Protein AF-A0A5N5PPI3-F1 (afdb_monomer)

Foldseek 3Di:
DDDDPPPDDQDPVNLVVLVVLQVVLPPVVPQWHFLVSVCVSCVVVVHNDDPVVSVVLCVVPPPRTAGSVNSCVVCVVVCVVPVVPVVLLVVLVVLQCQLCVVPPQKRALVSVQVSCCVVVVDRDDPVRSVVLCVVQVPVPPRIHHSVSSSVSVVD

Sequence (155 aa):
MNGDTTDRDLRPEEIEELKEAFKEFDRDKDGFISCKDLGECMRTMGYMPTEMELIELSQQICGGRVDFDDFVELMGPKMLAETADMIGVKELRDAFREFDSNGDGQISLAELREAMKKLMGQQLNQREIDEILRDVDLNGDGLVDFEEFVRMMSR

Structure (mmCIF, N/CA/C/O backbone):
data_AF-A0A5N5PPI3-F1
#
_entry.id   AF-A0A5N5PPI3-F1
#
loop_
_atom_site.group_PDB
_atom_site.id
_atom_site.type_symbol
_atom_site.label_atom_id
_atom_site.label_alt_id
_atom_site.label_comp_id
_atom_site.label_asym_id
_atom_site.label_entity_id
_atom_site.label_seq_id
_atom_site.pdbx_PDB_ins_code
_atom_site.Cartn_x
_atom_site.Cartn_y
_atom_site.Cartn_z
_atom_site.occupancy
_atom_site.B_iso_or_equiv
_atom_site.auth_seq_id
_atom_site.auth_comp_id
_atom_site.auth_asym_id
_atom_site.auth_atom_id
_atom_site.pdbx_PDB_model_num
ATOM 1 N N . MET A 1 1 ? -21.242 -9.146 -21.984 1.00 41.09 1 MET A N 1
ATOM 2 C CA . MET A 1 1 ? -19.881 -9.575 -21.613 1.00 41.09 1 MET A CA 1
ATOM 3 C C . MET A 1 1 ? -18.941 -8.650 -22.354 1.00 41.09 1 MET A C 1
ATOM 5 O O . MET A 1 1 ? -1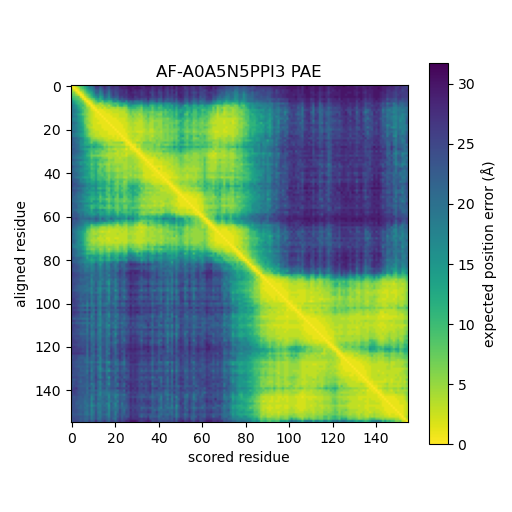8.567 -8.970 -23.470 1.00 41.09 1 MET A O 1
ATOM 9 N N . ASN A 1 2 ? -18.688 -7.463 -21.805 1.00 31.84 2 ASN A N 1
ATOM 10 C CA . ASN A 1 2 ? -17.837 -6.462 -22.445 1.00 31.84 2 ASN A CA 1
ATOM 11 C C . ASN A 1 2 ? -16.724 -6.125 -21.457 1.00 31.84 2 ASN A C 1
ATOM 13 O O . ASN A 1 2 ? -17.002 -6.010 -20.266 1.00 31.84 2 ASN A O 1
ATOM 17 N N . GLY A 1 3 ? -15.499 -6.107 -21.978 1.00 36.06 3 GLY A N 1
ATOM 18 C CA . GLY A 1 3 ? -14.255 -6.062 -21.227 1.00 36.06 3 GLY A CA 1
ATOM 19 C C . GLY A 1 3 ? -14.090 -4.798 -20.402 1.00 36.06 3 GLY A C 1
ATOM 20 O O . GLY A 1 3 ? -14.336 -3.6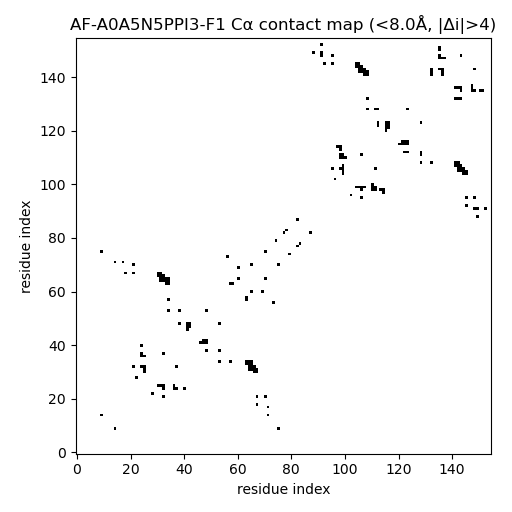98 -20.881 1.00 36.06 3 GLY A O 1
ATOM 21 N N . ASP A 1 4 ? -13.623 -5.013 -19.183 1.00 34.12 4 ASP A N 1
ATOM 22 C CA . ASP A 1 4 ? -13.042 -4.003 -18.313 1.00 34.12 4 ASP A CA 1
ATOM 23 C C . ASP A 1 4 ? -11.603 -4.473 -18.051 1.00 34.12 4 ASP A C 1
ATOM 25 O O . ASP A 1 4 ? -11.257 -4.994 -16.996 1.00 34.12 4 ASP A O 1
ATOM 29 N N . THR A 1 5 ? -10.773 -4.448 -19.097 1.00 37.47 5 THR A N 1
ATOM 30 C CA . THR A 1 5 ? -9.325 -4.369 -18.897 1.00 37.47 5 THR A CA 1
ATOM 31 C C . THR A 1 5 ? -9.060 -2.902 -18.630 1.00 37.47 5 THR A C 1
ATOM 33 O O . THR A 1 5 ? -9.131 -2.089 -19.547 1.00 37.47 5 THR A O 1
ATOM 36 N N . THR A 1 6 ? -8.883 -2.575 -17.355 1.00 39.47 6 THR A N 1
ATOM 37 C CA . THR A 1 6 ? -8.557 -1.251 -16.831 1.00 39.47 6 THR A CA 1
ATOM 38 C C . THR A 1 6 ? -7.360 -0.656 -17.573 1.00 39.47 6 THR A C 1
ATOM 40 O O . THR A 1 6 ? -6.213 -0.918 -17.223 1.00 39.47 6 THR A O 1
ATOM 43 N N . ASP A 1 7 ? -7.646 0.147 -18.595 1.00 40.41 7 ASP A N 1
ATOM 44 C CA . ASP A 1 7 ? -6.726 1.084 -19.239 1.00 40.41 7 ASP A CA 1
ATOM 45 C C . ASP A 1 7 ? -6.551 2.260 -18.266 1.00 40.41 7 ASP A C 1
ATOM 47 O O . ASP A 1 7 ? -7.212 3.295 -18.346 1.00 40.41 7 ASP A O 1
ATOM 51 N N . ARG A 1 8 ? -5.794 2.019 -17.193 1.00 52.41 8 ARG A N 1
ATOM 52 C CA . ARG A 1 8 ? -5.398 3.064 -16.254 1.00 52.41 8 ARG A CA 1
ATOM 53 C C . ARG A 1 8 ? -4.058 3.586 -16.751 1.00 52.41 8 ARG A C 1
ATOM 55 O O . ARG A 1 8 ? -3.048 2.918 -16.555 1.00 52.41 8 ARG A O 1
ATOM 62 N N . ASP A 1 9 ? -4.067 4.759 -17.384 1.00 55.84 9 ASP A N 1
ATOM 63 C CA . ASP A 1 9 ? -2.846 5.517 -17.668 1.00 55.84 9 ASP A CA 1
ATOM 64 C C . ASP A 1 9 ? -1.997 5.585 -16.389 1.00 55.84 9 ASP A C 1
ATOM 66 O O . ASP A 1 9 ? -2.467 6.040 -15.336 1.00 55.84 9 ASP A O 1
ATOM 70 N N . LEU A 1 10 ? -0.760 5.090 -16.470 1.00 59.94 10 LEU A N 1
ATOM 71 C CA . LEU A 1 10 ? 0.190 5.147 -15.365 1.00 59.94 10 LEU A CA 1
ATOM 72 C C . LEU A 1 10 ? 0.409 6.611 -14.982 1.00 59.94 10 LEU A C 1
ATOM 74 O O . LEU A 1 10 ? 0.639 7.473 -15.836 1.00 59.94 10 LEU A O 1
ATOM 78 N N . ARG A 1 11 ? 0.323 6.915 -13.686 1.00 62.81 11 ARG A N 1
ATOM 79 C CA . ARG A 1 11 ? 0.562 8.273 -13.196 1.00 62.81 11 ARG A CA 1
ATOM 80 C C . ARG A 1 11 ? 2.017 8.663 -13.464 1.00 62.81 11 ARG A C 1
ATOM 82 O O . ARG A 1 11 ? 2.889 7.796 -13.496 1.00 62.81 11 ARG A O 1
ATOM 89 N N . PRO A 1 12 ? 2.320 9.969 -13.567 1.00 63.59 12 PRO A N 1
ATOM 90 C CA . PRO A 1 12 ? 3.692 10.439 -13.749 1.00 63.59 12 PRO A CA 1
ATOM 91 C C . PRO A 1 12 ? 4.662 9.884 -12.697 1.00 63.59 12 PRO A C 1
ATOM 93 O O . PRO A 1 12 ? 5.795 9.564 -13.029 1.00 63.59 12 PRO A O 1
ATOM 96 N N . GLU A 1 13 ? 4.187 9.721 -11.460 1.00 64.06 13 GLU A N 1
ATOM 97 C CA . GLU A 1 13 ? 4.938 9.156 -10.332 1.00 64.06 13 GLU A CA 1
ATOM 98 C C . GLU A 1 13 ? 5.322 7.687 -10.586 1.00 64.06 13 GLU A C 1
ATOM 100 O O . GLU A 1 13 ? 6.485 7.324 -10.463 1.00 64.06 13 GLU A O 1
ATOM 105 N N . GLU A 1 14 ? 4.371 6.869 -11.049 1.00 65.25 14 GLU A N 1
ATOM 106 C CA . GLU A 1 14 ? 4.574 5.445 -11.366 1.00 65.25 14 GLU A CA 1
ATOM 107 C C . GLU A 1 14 ? 5.519 5.278 -12.566 1.00 65.25 14 GLU A C 1
ATOM 109 O O . GLU A 1 14 ? 6.365 4.387 -12.592 1.00 65.25 14 GLU A O 1
ATOM 114 N N . ILE A 1 15 ? 5.423 6.177 -13.551 1.00 71.75 15 ILE A N 1
ATOM 115 C CA . ILE A 1 15 ? 6.341 6.224 -14.696 1.00 71.75 15 ILE A CA 1
ATOM 116 C C . ILE A 1 15 ? 7.756 6.604 -14.243 1.00 71.75 15 ILE A C 1
ATOM 118 O O . ILE A 1 15 ? 8.726 6.041 -14.751 1.00 71.75 15 ILE A O 1
ATOM 122 N N . GLU A 1 16 ? 7.904 7.551 -13.311 1.00 71.69 16 GLU A N 1
ATOM 123 C CA . GLU A 1 16 ? 9.213 7.901 -12.750 1.00 71.69 16 GLU A CA 1
ATOM 124 C C . GLU A 1 16 ? 9.825 6.738 -11.967 1.00 71.69 16 GLU A C 1
ATOM 126 O O . GLU A 1 16 ? 11.005 6.449 -12.169 1.00 71.69 16 GLU A O 1
ATOM 131 N N . GLU A 1 17 ? 9.037 6.015 -11.169 1.00 69.75 17 GLU A N 1
ATOM 132 C CA . GLU A 1 17 ? 9.497 4.811 -10.469 1.00 69.75 17 GLU A CA 1
ATOM 133 C C . GLU A 1 17 ? 9.922 3.710 -11.443 1.00 69.75 17 GLU A C 1
ATOM 135 O O . GLU A 1 17 ? 11.025 3.177 -11.318 1.00 69.75 17 GLU A O 1
ATOM 140 N N . LEU A 1 18 ? 9.114 3.425 -12.472 1.00 72.31 18 LEU A N 1
ATOM 141 C CA . LEU A 1 18 ? 9.454 2.463 -13.526 1.00 72.31 18 LEU A CA 1
ATOM 142 C C . LEU A 1 18 ? 10.709 2.877 -14.301 1.00 72.31 18 LEU A C 1
ATOM 144 O O . LEU A 1 18 ? 11.476 2.025 -14.741 1.00 72.31 18 LEU A O 1
ATOM 148 N N . LYS A 1 19 ? 10.954 4.179 -14.454 1.00 76.44 19 LYS A N 1
ATOM 149 C CA . LYS A 1 19 ? 12.126 4.724 -15.148 1.00 76.44 19 LYS A CA 1
ATOM 150 C C . LYS A 1 19 ? 13.393 4.692 -14.301 1.00 76.44 19 LYS A C 1
ATOM 152 O O . LYS A 1 19 ? 14.470 4.443 -14.843 1.00 76.44 19 LYS A O 1
ATOM 157 N N . GLU A 1 20 ? 13.290 4.963 -13.005 1.00 77.12 20 GLU A N 1
ATOM 158 C CA . GLU A 1 20 ? 14.382 4.781 -12.041 1.00 77.12 20 GLU A CA 1
ATOM 159 C C . GLU A 1 20 ? 14.757 3.299 -11.953 1.00 77.12 20 GLU A C 1
ATOM 161 O O . GLU A 1 20 ? 15.926 2.956 -12.123 1.00 77.12 20 GLU A O 1
ATOM 166 N N . ALA A 1 21 ? 13.750 2.431 -11.830 1.00 74.62 21 ALA A N 1
ATOM 167 C CA . ALA A 1 21 ? 13.873 0.986 -11.951 1.00 74.62 21 ALA A CA 1
ATOM 168 C C . ALA A 1 21 ? 14.607 0.608 -13.245 1.00 74.62 21 ALA A C 1
ATOM 170 O O . ALA A 1 21 ? 15.694 0.043 -13.190 1.00 74.62 21 ALA A O 1
ATOM 171 N N . PHE A 1 22 ? 14.079 0.983 -14.412 1.00 75.31 22 PHE A N 1
ATOM 172 C CA . PHE A 1 22 ? 14.669 0.643 -15.709 1.00 75.31 22 PHE A CA 1
ATOM 173 C C . PHE A 1 22 ? 16.151 1.030 -15.803 1.00 75.31 22 PHE A C 1
ATOM 175 O O . PHE A 1 22 ? 16.969 0.230 -16.244 1.00 75.31 22 PHE A O 1
ATOM 182 N N . LYS A 1 23 ? 16.526 2.224 -15.325 1.00 77.75 23 LYS A N 1
ATOM 183 C CA . LYS A 1 23 ? 17.929 2.672 -15.284 1.00 77.75 23 LYS A CA 1
ATOM 184 C C . LYS A 1 23 ? 18.807 1.881 -14.319 1.00 77.75 23 LYS A C 1
ATOM 186 O O . LYS A 1 23 ? 20.015 1.810 -14.533 1.00 77.75 23 LYS A O 1
ATOM 191 N N . GLU A 1 24 ? 18.246 1.377 -13.227 1.00 76.12 24 GLU A N 1
ATOM 192 C CA . GLU A 1 24 ? 18.970 0.519 -12.290 1.00 76.12 24 GLU A CA 1
ATOM 193 C C . GLU A 1 24 ? 19.250 -0.861 -12.907 1.00 76.12 24 GLU A C 1
ATOM 195 O O . GLU A 1 24 ? 20.304 -1.453 -12.654 1.00 76.12 24 GLU A O 1
ATOM 200 N N . PHE A 1 25 ? 18.346 -1.339 -13.767 1.00 72.12 25 PHE A N 1
ATOM 201 C CA . PHE A 1 25 ? 18.462 -2.631 -14.446 1.00 72.12 25 PHE A CA 1
ATOM 202 C C . PHE A 1 25 ? 19.289 -2.579 -15.737 1.00 72.12 25 PHE A C 1
ATOM 204 O O . PHE A 1 25 ? 20.037 -3.518 -16.008 1.00 72.12 25 PHE A O 1
ATOM 211 N N . ASP A 1 26 ? 19.225 -1.478 -16.486 1.00 75.81 26 ASP A N 1
ATOM 212 C CA . ASP A 1 26 ? 20.063 -1.184 -17.655 1.00 75.81 26 ASP A CA 1
ATOM 213 C C . ASP A 1 26 ? 21.497 -0.807 -17.217 1.00 75.81 26 ASP A C 1
ATOM 215 O O . ASP A 1 26 ? 21.919 0.356 -17.207 1.00 75.81 26 ASP A O 1
ATOM 219 N N . ARG A 1 27 ? 22.254 -1.816 -16.760 1.00 70.12 27 ARG A N 1
ATOM 220 C CA . ARG A 1 27 ? 23.613 -1.654 -16.209 1.00 70.12 27 ARG A CA 1
ATOM 221 C C . ARG A 1 27 ? 24.622 -1.150 -17.233 1.00 70.12 27 ARG A C 1
ATOM 223 O O . ARG A 1 27 ? 25.550 -0.425 -16.861 1.00 70.12 27 ARG A O 1
ATOM 230 N N . ASP A 1 28 ? 24.493 -1.573 -18.482 1.00 76.25 28 ASP A N 1
ATOM 231 C CA . ASP A 1 28 ? 25.332 -1.134 -19.593 1.00 76.25 28 ASP A CA 1
ATOM 232 C C . ASP A 1 28 ? 24.832 0.163 -20.241 1.00 76.25 28 ASP A C 1
ATOM 234 O O . ASP A 1 28 ? 25.585 0.776 -21.005 1.00 76.25 28 ASP A O 1
ATOM 238 N N . LYS A 1 29 ? 23.656 0.658 -19.826 1.00 75.25 29 LYS A N 1
ATOM 239 C CA . LYS A 1 29 ? 23.046 1.914 -20.284 1.00 75.25 29 LYS A CA 1
ATOM 240 C C . LYS A 1 29 ? 22.855 1.925 -21.793 1.00 75.25 29 LYS A C 1
ATOM 242 O O . LYS A 1 29 ? 23.022 2.971 -22.431 1.00 75.25 29 LYS A O 1
ATOM 247 N N . ASP A 1 30 ? 22.592 0.752 -22.361 1.00 79.00 30 ASP A N 1
ATOM 248 C CA . ASP A 1 30 ? 22.394 0.587 -23.795 1.00 79.00 30 ASP A CA 1
ATOM 249 C C . ASP A 1 30 ? 20.946 0.912 -24.206 1.00 79.00 30 ASP A C 1
ATOM 251 O O . ASP A 1 30 ? 20.661 1.024 -25.402 1.00 79.00 30 ASP A O 1
ATOM 255 N N . GLY A 1 31 ? 20.075 1.178 -23.223 1.00 75.75 31 GLY A N 1
ATOM 256 C CA . GLY A 1 31 ? 18.659 1.467 -23.401 1.00 75.75 31 GLY A CA 1
ATOM 257 C C . GLY A 1 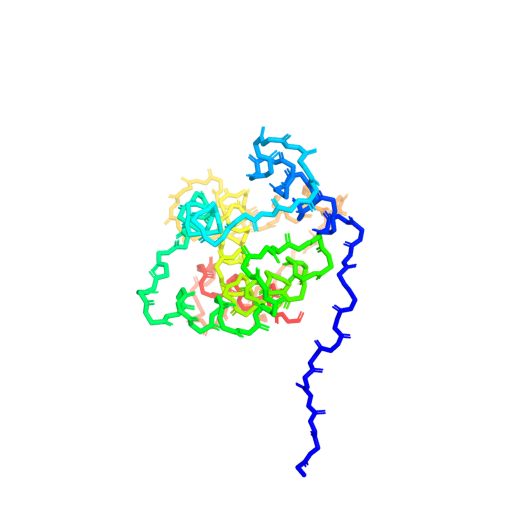31 ? 17.796 0.213 -23.486 1.00 75.75 31 GLY A C 1
ATOM 258 O O . GLY A 1 31 ? 16.609 0.342 -23.787 1.00 75.75 31 GLY A O 1
ATOM 259 N N . PHE A 1 32 ? 18.365 -0.973 -23.241 1.00 79.56 32 PHE A N 1
ATOM 260 C CA . PHE A 1 32 ? 17.689 -2.256 -23.334 1.00 79.56 32 PHE A CA 1
ATOM 261 C C . PHE A 1 32 ? 18.025 -3.170 -22.148 1.00 79.56 32 PHE A C 1
ATOM 263 O O . PHE A 1 32 ? 19.175 -3.439 -21.829 1.00 79.56 32 PHE A O 1
ATOM 270 N N . ILE A 1 33 ? 17.009 -3.775 -21.539 1.00 76.44 33 ILE A N 1
ATOM 271 C CA . ILE A 1 33 ? 17.198 -4.797 -20.505 1.00 76.44 33 ILE A CA 1
ATOM 272 C C . ILE A 1 33 ? 17.275 -6.168 -21.184 1.00 76.44 33 ILE A C 1
ATOM 274 O O . ILE A 1 33 ? 16.408 -6.539 -21.979 1.00 76.44 33 ILE A O 1
ATOM 278 N N . SER A 1 34 ? 18.307 -6.961 -20.891 1.00 74.75 34 SER A N 1
ATOM 279 C CA . SER A 1 34 ? 18.382 -8.336 -21.396 1.00 74.75 34 SER A CA 1
ATOM 280 C C . SER A 1 34 ? 17.463 -9.268 -20.593 1.00 74.75 34 SER A C 1
ATOM 282 O O . SER A 1 34 ? 17.192 -9.031 -19.418 1.00 74.75 34 SER A O 1
ATOM 284 N N . CYS A 1 35 ? 17.014 -10.393 -21.165 1.00 70.00 35 CYS A N 1
ATOM 285 C CA . CYS A 1 35 ? 16.150 -11.339 -20.431 1.00 70.00 35 CYS A CA 1
ATOM 286 C C . CYS A 1 35 ? 16.774 -11.864 -19.121 1.00 70.00 35 CYS A C 1
ATOM 288 O O . CYS A 1 35 ? 16.052 -12.262 -18.208 1.00 70.00 35 CYS A O 1
ATOM 290 N N . LYS A 1 36 ? 18.111 -11.881 -19.021 1.00 70.31 36 LYS A N 1
ATOM 291 C CA . LYS A 1 36 ? 18.808 -12.252 -17.781 1.00 70.31 36 LYS A CA 1
ATOM 292 C C . LYS A 1 36 ? 18.642 -11.177 -16.713 1.00 70.31 36 LYS A C 1
ATOM 294 O O . LYS A 1 36 ? 18.316 -11.507 -15.575 1.00 70.31 36 LYS A O 1
ATOM 299 N N . ASP A 1 37 ? 18.811 -9.921 -17.109 1.00 74.69 37 ASP A N 1
ATOM 300 C CA . ASP A 1 37 ? 18.681 -8.770 -16.219 1.00 74.69 37 ASP A CA 1
ATOM 301 C C . ASP A 1 37 ? 17.220 -8.565 -15.804 1.00 74.69 37 ASP A C 1
ATOM 303 O O . ASP A 1 37 ? 16.961 -8.230 -14.656 1.00 74.69 37 ASP A O 1
ATOM 307 N N . LEU A 1 38 ? 16.254 -8.886 -16.675 1.00 72.19 38 LEU A N 1
ATOM 308 C CA . LEU A 1 38 ? 14.826 -8.877 -16.338 1.00 72.19 38 LEU A CA 1
ATOM 309 C C . LEU A 1 38 ? 14.490 -9.864 -15.203 1.00 72.19 38 LEU A C 1
ATOM 311 O O . LEU A 1 38 ? 13.734 -9.539 -14.291 1.00 72.19 38 LEU A O 1
ATOM 315 N N . GLY A 1 39 ? 15.072 -11.066 -15.216 1.00 70.44 39 GLY A N 1
ATOM 316 C CA . GLY A 1 39 ? 14.862 -12.045 -14.145 1.00 70.44 39 GLY A CA 1
ATOM 317 C C . GLY A 1 39 ? 15.502 -11.636 -12.814 1.00 70.44 39 GLY A C 1
ATOM 318 O O . GLY A 1 39 ? 14.918 -11.867 -11.752 1.00 70.44 39 GLY A O 1
ATOM 319 N N . GLU A 1 40 ? 16.682 -11.010 -12.850 1.00 71.00 40 GLU A N 1
ATOM 320 C CA . GLU A 1 40 ? 17.304 -10.415 -11.656 1.00 71.00 40 GLU A CA 1
ATOM 321 C C . GLU A 1 40 ? 16.523 -9.193 -11.155 1.00 71.00 40 GLU A C 1
ATOM 323 O O . GLU A 1 40 ? 16.364 -9.018 -9.946 1.00 71.00 40 GLU A O 1
ATOM 328 N N . CYS A 1 41 ? 15.987 -8.393 -12.074 1.00 68.25 41 CYS A N 1
ATOM 329 C CA . CYS A 1 41 ? 15.142 -7.236 -11.814 1.00 68.25 41 CYS A CA 1
ATOM 330 C C . CYS A 1 41 ? 13.894 -7.626 -11.032 1.00 68.25 41 CYS A C 1
ATOM 332 O O . CYS A 1 41 ? 13.671 -7.135 -9.926 1.00 68.25 41 CYS A O 1
ATOM 334 N N . MET A 1 42 ? 13.147 -8.595 -11.557 1.00 68.12 42 MET A N 1
ATOM 335 C CA . MET A 1 42 ? 11.970 -9.142 -10.899 1.00 68.12 42 MET A CA 1
ATOM 336 C C . MET A 1 42 ? 12.293 -9.599 -9.471 1.00 68.12 42 MET A C 1
ATOM 338 O O . MET A 1 42 ? 11.621 -9.195 -8.525 1.00 68.12 42 MET A O 1
ATOM 342 N N . ARG A 1 43 ? 13.397 -10.333 -9.283 1.00 68.44 43 ARG A N 1
ATOM 343 C CA . ARG A 1 43 ? 13.850 -10.782 -7.952 1.00 68.44 43 ARG A CA 1
ATOM 344 C C . ARG A 1 43 ? 14.229 -9.640 -7.023 1.00 68.44 43 ARG A C 1
ATOM 346 O O . ARG A 1 43 ? 13.958 -9.724 -5.828 1.00 68.44 43 ARG A O 1
ATOM 353 N N . THR A 1 44 ? 14.833 -8.586 -7.558 1.00 63.31 44 THR A N 1
ATOM 354 C CA . THR A 1 44 ? 15.226 -7.390 -6.802 1.00 63.31 44 THR A CA 1
ATOM 355 C C . THR A 1 44 ? 14.003 -6.605 -6.333 1.00 63.31 44 THR A C 1
ATOM 357 O O . THR A 1 44 ? 13.985 -6.128 -5.202 1.00 63.31 44 THR A O 1
ATOM 360 N N . MET A 1 45 ? 12.940 -6.573 -7.139 1.00 56.59 45 MET A N 1
ATOM 361 C CA . MET A 1 45 ? 11.637 -6.024 -6.749 1.00 56.59 45 MET A CA 1
ATOM 362 C C . MET A 1 45 ? 10.841 -6.934 -5.794 1.00 56.59 45 MET A C 1
ATOM 364 O O . MET A 1 45 ? 9.728 -6.596 -5.404 1.00 56.59 45 MET A O 1
ATOM 368 N N . GLY A 1 46 ? 11.400 -8.079 -5.386 1.00 56.62 46 GLY A N 1
ATOM 369 C CA . GLY A 1 46 ? 10.751 -9.035 -4.484 1.00 56.62 46 GLY A CA 1
ATOM 370 C C . GLY A 1 46 ? 9.869 -10.069 -5.187 1.00 56.62 46 GLY A C 1
ATOM 371 O O . GLY A 1 46 ? 9.255 -10.894 -4.513 1.00 56.62 46 GLY A O 1
ATOM 372 N N . TYR A 1 47 ? 9.848 -10.076 -6.520 1.00 58.31 47 TYR A N 1
ATOM 373 C CA . TYR A 1 47 ? 9.117 -11.039 -7.332 1.00 58.31 47 TYR A CA 1
ATOM 374 C C . TYR A 1 47 ? 9.998 -12.240 -7.692 1.00 58.31 47 TYR A C 1
ATOM 376 O O . TYR A 1 47 ? 11.085 -12.090 -8.242 1.00 58.31 47 TYR A O 1
ATOM 384 N N . MET A 1 48 ? 9.555 -13.465 -7.407 1.00 57.19 48 MET A N 1
ATOM 385 C CA . MET A 1 48 ? 10.313 -14.677 -7.741 1.00 57.19 48 MET A CA 1
ATOM 386 C C . MET A 1 48 ? 9.645 -15.407 -8.914 1.00 57.19 48 MET A C 1
ATOM 388 O O . MET A 1 48 ? 8.936 -16.387 -8.682 1.00 57.19 48 MET A O 1
ATOM 392 N N . PRO A 1 49 ? 9.848 -14.947 -10.165 1.00 62.88 49 PRO A N 1
ATOM 393 C CA . PRO A 1 49 ? 9.182 -15.531 -11.319 1.00 62.88 49 PRO A CA 1
ATOM 394 C C . PRO A 1 49 ? 9.634 -16.973 -11.514 1.00 62.88 49 PRO A C 1
ATOM 396 O O . PRO A 1 49 ? 10.808 -17.323 -11.309 1.00 62.88 49 PRO A O 1
ATOM 399 N N . THR A 1 50 ? 8.700 -17.811 -11.948 1.00 75.12 50 THR A N 1
ATOM 400 C CA . THR A 1 50 ? 9.028 -19.174 -12.359 1.00 75.12 50 THR A CA 1
ATOM 401 C C . THR A 1 50 ? 9.795 -19.169 -13.679 1.00 75.12 50 THR A C 1
ATOM 403 O O . THR A 1 50 ? 9.729 -18.229 -14.471 1.00 75.12 50 THR A O 1
ATOM 406 N N . GLU A 1 51 ? 10.530 -20.248 -13.948 1.00 69.31 51 GLU A N 1
ATOM 407 C CA . GLU A 1 51 ? 11.259 -20.393 -15.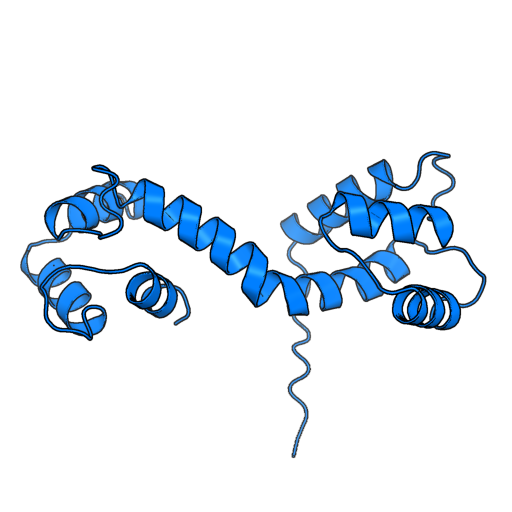213 1.00 69.31 51 GLU A CA 1
ATOM 408 C C . GLU A 1 51 ? 10.311 -20.336 -16.423 1.00 69.31 51 GLU A C 1
ATOM 410 O O . GLU A 1 51 ? 10.672 -19.792 -17.460 1.00 69.31 51 GLU A O 1
ATOM 415 N N . MET A 1 52 ? 9.073 -20.817 -16.266 1.00 70.44 52 MET A N 1
ATOM 416 C CA . MET A 1 52 ? 8.053 -20.771 -17.313 1.00 70.44 52 MET A CA 1
ATOM 417 C C . MET A 1 52 ? 7.578 -19.343 -17.590 1.00 70.44 52 MET A C 1
ATOM 419 O O . MET A 1 52 ? 7.526 -18.948 -18.748 1.00 70.44 52 MET A O 1
ATOM 423 N N . GLU A 1 53 ? 7.345 -18.544 -16.549 1.00 69.12 53 GLU A N 1
ATOM 424 C CA . G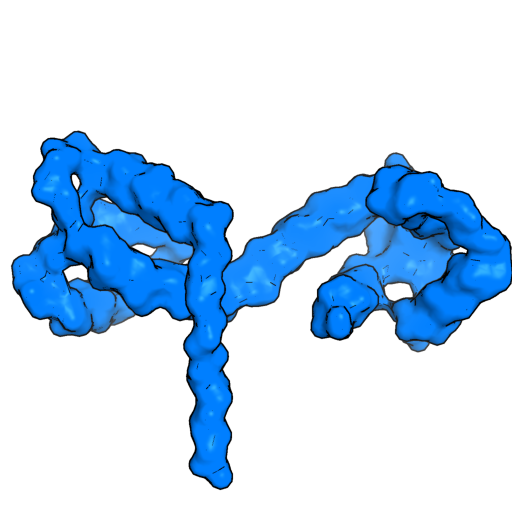LU A 1 53 ? 6.982 -17.134 -16.717 1.00 69.12 53 GLU A CA 1
ATOM 425 C C . GLU A 1 53 ? 8.111 -16.316 -17.338 1.00 69.12 53 GLU A C 1
ATOM 427 O O . GLU A 1 53 ? 7.856 -15.487 -18.203 1.00 69.12 53 GLU A O 1
ATOM 432 N N . LEU A 1 54 ? 9.367 -16.557 -16.950 1.00 68.44 54 LEU A N 1
ATOM 433 C CA . LEU A 1 54 ? 10.510 -15.900 -17.591 1.00 68.44 54 LEU A CA 1
ATOM 434 C C . LEU A 1 54 ? 10.596 -16.248 -19.078 1.00 68.44 54 LEU A C 1
ATOM 436 O O . LEU A 1 54 ? 10.913 -15.383 -19.893 1.00 68.44 54 LEU A O 1
ATOM 440 N N . ILE A 1 55 ? 10.299 -17.500 -19.434 1.00 67.94 55 ILE A N 1
ATOM 441 C CA . ILE A 1 55 ? 10.262 -17.943 -20.826 1.00 67.94 55 ILE A CA 1
ATOM 442 C C . ILE A 1 55 ? 9.110 -17.266 -21.572 1.00 67.94 55 ILE A C 1
ATOM 444 O O . ILE A 1 55 ? 9.350 -16.740 -22.654 1.00 67.94 55 ILE A O 1
ATOM 448 N N . GLU A 1 56 ? 7.902 -17.227 -21.012 1.00 71.81 56 GLU A N 1
ATOM 449 C CA . GLU A 1 56 ? 6.750 -16.555 -21.628 1.00 71.81 56 GLU A CA 1
ATOM 450 C C . GLU A 1 56 ? 7.015 -15.061 -21.839 1.00 71.81 56 GLU A C 1
ATOM 452 O O . GLU A 1 56 ? 6.859 -14.573 -22.957 1.00 71.81 56 GLU A O 1
ATOM 457 N N . LEU A 1 57 ? 7.540 -14.365 -20.824 1.00 67.44 57 LEU A N 1
ATOM 458 C CA . LEU A 1 57 ? 7.954 -12.963 -20.931 1.00 67.44 57 LEU A CA 1
ATOM 459 C C . LEU A 1 57 ? 9.024 -12.795 -22.020 1.00 67.44 57 LEU A C 1
ATOM 461 O O . LEU A 1 57 ? 8.905 -11.931 -22.881 1.00 67.44 57 LEU A O 1
ATOM 465 N N . SER A 1 58 ? 10.035 -13.669 -22.054 1.00 65.38 58 SER A N 1
ATOM 466 C CA . SER A 1 58 ? 11.089 -13.616 -23.077 1.00 65.38 58 SER A CA 1
ATOM 467 C C . SER A 1 58 ? 10.600 -13.917 -24.498 1.00 65.38 58 SER A C 1
ATOM 469 O O . SER A 1 58 ? 11.206 -13.445 -25.455 1.00 65.38 58 SER A O 1
ATOM 471 N N . GLN A 1 59 ? 9.534 -14.709 -24.652 1.00 67.19 59 GLN A N 1
ATOM 472 C CA . GLN A 1 59 ? 8.944 -15.052 -25.950 1.00 67.19 59 GLN A CA 1
ATOM 473 C C . GLN A 1 59 ? 8.005 -13.962 -26.455 1.00 67.19 59 GLN A C 1
ATOM 475 O O . GLN A 1 59 ? 7.913 -13.745 -27.663 1.00 67.19 59 GLN A O 1
ATOM 480 N N . GLN A 1 60 ? 7.314 -13.289 -25.536 1.00 64.19 60 GLN A N 1
ATOM 481 C CA . GLN A 1 60 ? 6.445 -12.162 -25.840 1.00 64.19 60 GLN A CA 1
ATOM 482 C C . GLN A 1 60 ? 7.261 -10.957 -26.337 1.00 64.19 60 GLN A C 1
ATOM 484 O O . GLN A 1 60 ? 6.806 -10.220 -27.209 1.00 64.19 60 GLN A O 1
ATOM 489 N N . ILE A 1 61 ? 8.505 -10.827 -25.867 1.00 61.53 61 ILE A N 1
ATOM 490 C CA . ILE A 1 61 ? 9.446 -9.785 -26.280 1.00 61.53 61 ILE A CA 1
ATOM 491 C C . ILE A 1 61 ? 10.192 -10.243 -27.540 1.00 61.53 61 ILE A C 1
ATOM 493 O O . ILE A 1 61 ? 11.131 -11.044 -27.500 1.00 61.53 61 ILE A O 1
ATOM 497 N N . CYS A 1 62 ? 9.763 -9.735 -28.695 1.00 52.84 62 CYS A N 1
ATOM 498 C CA . CYS A 1 62 ? 10.353 -10.020 -30.002 1.00 52.84 62 CYS A CA 1
ATOM 499 C C . CYS A 1 62 ? 11.825 -9.562 -30.094 1.00 52.84 62 CYS A C 1
ATOM 501 O O . CYS A 1 62 ? 12.121 -8.498 -30.625 1.00 52.84 62 CYS A O 1
ATOM 503 N N . GLY A 1 63 ? 12.777 -10.395 -29.657 1.00 58.59 63 GLY A N 1
ATOM 504 C CA . GLY A 1 63 ? 14.201 -10.219 -29.989 1.00 58.59 63 GLY A CA 1
ATOM 505 C C . GLY A 1 63 ? 15.202 -10.304 -28.838 1.00 58.59 63 GLY A C 1
ATOM 506 O O . GLY A 1 63 ? 16.396 -10.132 -29.083 1.00 58.59 63 GLY A O 1
ATOM 507 N N . GLY A 1 64 ? 14.763 -10.607 -27.611 1.00 63.78 64 GLY A N 1
ATOM 508 C CA . GLY A 1 64 ? 15.663 -10.851 -26.473 1.00 63.78 64 GLY A CA 1
ATOM 509 C C . GLY A 1 64 ? 16.265 -9.594 -25.828 1.00 63.78 64 GLY A C 1
ATOM 510 O O . GLY A 1 64 ? 17.237 -9.702 -25.078 1.00 63.78 64 GLY A O 1
ATOM 511 N N . ARG A 1 65 ? 15.698 -8.421 -26.125 1.00 71.06 65 ARG A N 1
ATOM 512 C CA . ARG A 1 65 ? 16.011 -7.118 -25.530 1.00 71.06 65 ARG A CA 1
ATOM 513 C C . ARG A 1 65 ? 14.696 -6.406 -25.228 1.00 71.06 65 ARG A C 1
ATOM 515 O O . ARG A 1 65 ? 13.836 -6.403 -26.098 1.00 71.06 65 ARG A O 1
ATOM 522 N N . VAL A 1 66 ? 14.558 -5.861 -24.025 1.00 74.88 66 VAL A N 1
ATOM 523 C CA . VAL A 1 66 ? 13.365 -5.152 -23.541 1.00 74.88 66 VAL A CA 1
ATOM 524 C C . VAL A 1 66 ? 13.671 -3.662 -23.550 1.00 74.88 66 VAL A C 1
ATOM 526 O O . VAL A 1 66 ? 14.588 -3.245 -22.843 1.00 74.88 66 VAL A O 1
ATOM 529 N N . ASP A 1 67 ? 12.962 -2.864 -24.343 1.00 77.69 67 ASP A N 1
ATOM 530 C CA . ASP A 1 67 ? 13.078 -1.406 -24.245 1.00 77.69 67 ASP A CA 1
ATOM 531 C C . ASP A 1 67 ? 12.191 -0.839 -23.121 1.00 77.69 67 ASP A C 1
ATOM 533 O O . ASP A 1 67 ? 11.547 -1.579 -22.374 1.00 77.69 67 ASP A O 1
ATOM 537 N N . PHE A 1 68 ? 12.218 0.478 -22.920 1.00 76.62 68 PHE A N 1
ATOM 538 C CA . PHE A 1 68 ? 11.446 1.101 -21.845 1.00 76.62 68 PHE A CA 1
ATOM 539 C C . PHE A 1 68 ? 9.931 0.956 -22.046 1.00 76.62 68 PHE A C 1
ATOM 541 O O . PHE A 1 68 ? 9.222 0.742 -21.066 1.00 76.62 68 PHE A O 1
ATOM 548 N N . ASP A 1 69 ? 9.442 1.049 -23.283 1.00 76.62 69 ASP A N 1
ATOM 549 C CA . ASP A 1 69 ? 8.015 0.921 -23.581 1.00 76.62 69 ASP A CA 1
ATOM 550 C C . ASP A 1 69 ? 7.560 -0.531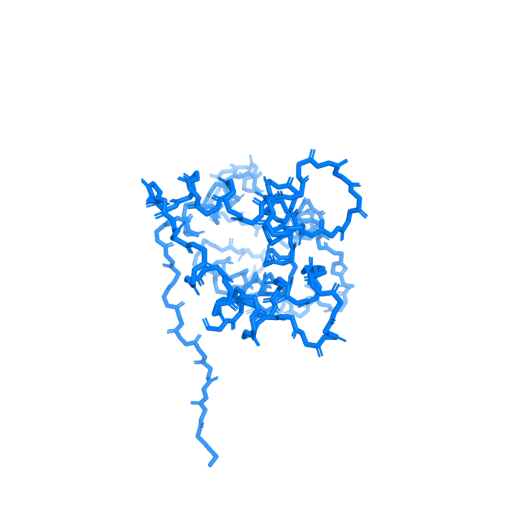 -23.345 1.00 76.62 69 ASP A C 1
ATOM 552 O O . ASP A 1 69 ? 6.579 -0.753 -22.633 1.00 76.62 69 ASP A O 1
ATOM 556 N N . ASP A 1 70 ? 8.349 -1.518 -23.788 1.00 75.75 70 ASP A N 1
ATOM 557 C CA . ASP A 1 70 ? 8.125 -2.939 -23.489 1.00 75.75 70 ASP A CA 1
ATOM 558 C C . ASP A 1 70 ? 8.147 -3.208 -21.974 1.00 75.75 70 ASP A C 1
ATOM 560 O O . ASP A 1 70 ? 7.322 -3.950 -21.437 1.00 75.75 70 ASP A O 1
ATOM 564 N N . PHE A 1 71 ? 9.099 -2.610 -21.248 1.00 74.12 71 PHE A N 1
ATOM 565 C CA . PHE A 1 71 ? 9.216 -2.769 -19.799 1.00 74.12 71 PHE A CA 1
ATOM 566 C C . PHE A 1 71 ? 7.993 -2.204 -19.075 1.00 74.12 71 PHE A C 1
ATOM 568 O O . PHE A 1 71 ? 7.503 -2.827 -18.135 1.00 74.12 71 PHE A O 1
ATOM 575 N N . VAL A 1 72 ? 7.471 -1.063 -19.524 1.00 74.31 72 VAL A N 1
ATOM 576 C CA . VAL A 1 72 ? 6.245 -0.462 -18.992 1.00 74.31 72 VAL A CA 1
ATOM 577 C C . VAL A 1 72 ? 5.016 -1.305 -19.347 1.00 74.31 72 VAL A C 1
ATOM 579 O O . VAL A 1 72 ? 4.159 -1.489 -18.489 1.00 74.31 72 VAL A O 1
ATOM 582 N N . GLU A 1 73 ? 4.930 -1.892 -20.541 1.00 72.56 73 GLU A N 1
ATOM 583 C CA . GLU A 1 73 ? 3.831 -2.803 -20.901 1.00 72.56 73 GLU A CA 1
ATOM 584 C C . GLU A 1 73 ? 3.883 -4.149 -20.162 1.00 72.56 73 GLU A C 1
ATOM 586 O O . GLU A 1 73 ? 2.846 -4.775 -19.948 1.00 72.56 73 GLU A O 1
ATOM 591 N N . LEU A 1 74 ? 5.065 -4.610 -19.742 1.00 68.75 74 LEU A N 1
ATOM 592 C CA . LEU A 1 74 ? 5.230 -5.864 -18.997 1.00 68.75 74 LEU A CA 1
ATOM 593 C C . LEU A 1 74 ? 5.067 -5.666 -17.491 1.00 68.75 74 LEU A C 1
ATOM 595 O O . LEU A 1 74 ? 4.354 -6.420 -16.823 1.00 68.75 74 LEU A O 1
ATOM 599 N N . MET A 1 75 ? 5.747 -4.656 -16.952 1.00 66.62 75 MET A N 1
ATOM 600 C CA . MET A 1 75 ? 5.759 -4.348 -15.527 1.00 66.62 75 MET A CA 1
ATOM 601 C C . MET A 1 75 ? 4.572 -3.482 -15.139 1.00 66.62 75 MET A C 1
ATOM 603 O O . MET A 1 75 ? 4.119 -3.609 -14.019 1.00 66.62 75 MET A O 1
ATOM 607 N N . GLY A 1 76 ? 3.998 -2.679 -16.033 1.00 64.06 76 GLY A N 1
ATOM 608 C CA . GLY A 1 76 ? 2.773 -1.917 -15.778 1.00 64.06 76 GLY A CA 1
ATOM 609 C C . GLY A 1 76 ? 1.639 -2.816 -15.284 1.00 64.06 76 GLY A C 1
ATOM 610 O O . GLY A 1 76 ? 1.233 -2.674 -14.138 1.00 64.06 76 GLY A O 1
ATOM 611 N N . PRO A 1 77 ? 1.160 -3.803 -16.061 1.00 61.12 77 PRO A N 1
ATOM 612 C CA . PRO A 1 77 ? 0.102 -4.706 -15.628 1.00 61.12 77 PRO A CA 1
ATOM 613 C C . PRO A 1 77 ? 0.546 -5.718 -14.568 1.00 61.12 77 PRO A C 1
ATOM 615 O O . PRO A 1 77 ? -0.296 -6.095 -13.768 1.00 61.12 77 PRO A O 1
ATOM 618 N N . LYS A 1 78 ? 1.816 -6.159 -14.497 1.00 52.44 78 LYS A N 1
ATOM 619 C CA . LYS A 1 78 ? 2.273 -7.047 -13.400 1.00 52.44 78 LYS A CA 1
ATOM 620 C C . LYS A 1 78 ? 2.438 -6.308 -12.072 1.00 52.44 78 LYS A C 1
ATOM 622 O O . LYS A 1 78 ? 2.069 -6.849 -11.033 1.00 52.44 78 LYS A O 1
ATOM 627 N N . MET A 1 79 ? 2.896 -5.058 -12.101 1.00 50.75 79 MET A N 1
ATOM 628 C CA . MET A 1 79 ? 2.805 -4.170 -10.953 1.00 50.75 79 MET A CA 1
ATOM 629 C C . MET A 1 79 ? 1.328 -3.918 -10.657 1.00 50.75 79 MET A C 1
ATOM 631 O O . MET A 1 79 ? 0.889 -4.214 -9.565 1.00 50.75 79 MET A O 1
ATOM 635 N N . LEU A 1 80 ? 0.484 -3.531 -11.603 1.00 49.53 80 LEU A N 1
ATOM 636 C CA . LEU A 1 80 ? -0.935 -3.293 -11.308 1.00 49.53 80 LEU A CA 1
ATOM 637 C C . LEU A 1 80 ? -1.681 -4.547 -10.799 1.00 49.53 80 LEU A C 1
ATOM 639 O O . LEU A 1 80 ? -2.525 -4.418 -9.920 1.00 49.53 80 LEU A O 1
ATOM 643 N N . ALA A 1 81 ? -1.366 -5.750 -11.288 1.00 47.38 81 ALA A N 1
ATOM 644 C CA . ALA A 1 81 ? -2.058 -6.990 -10.929 1.00 47.38 81 ALA A CA 1
ATOM 645 C C . ALA A 1 81 ? -1.588 -7.600 -9.599 1.00 47.38 81 ALA A C 1
ATOM 647 O O . ALA A 1 81 ? -2.422 -8.110 -8.857 1.00 47.38 81 ALA A O 1
ATOM 648 N N . GLU A 1 82 ? -0.292 -7.551 -9.271 1.00 44.06 82 GLU A N 1
ATOM 649 C CA . GLU A 1 82 ? 0.221 -8.081 -7.994 1.00 44.06 82 GLU A CA 1
ATOM 650 C C . GLU A 1 82 ? 0.417 -6.994 -6.931 1.00 44.06 82 GLU A C 1
ATOM 652 O O . GLU A 1 82 ? 0.355 -7.267 -5.733 1.00 44.06 82 GLU A O 1
ATOM 657 N N . THR A 1 83 ? 0.572 -5.736 -7.339 1.00 38.16 83 THR A N 1
ATOM 658 C CA . THR A 1 83 ? 0.765 -4.595 -6.431 1.00 38.16 83 THR A CA 1
ATOM 659 C C . THR A 1 83 ? -0.536 -3.914 -6.017 1.00 38.16 83 THR A C 1
ATOM 661 O O . THR A 1 83 ? -0.545 -3.261 -4.975 1.00 38.16 83 THR A O 1
ATOM 664 N N . ALA A 1 84 ? -1.652 -4.144 -6.722 1.00 41.41 84 ALA A N 1
ATOM 665 C CA . ALA A 1 84 ? -2.974 -3.809 -6.184 1.00 41.41 84 ALA A CA 1
ATOM 666 C C . ALA A 1 84 ? -3.246 -4.540 -4.856 1.00 41.41 84 ALA A C 1
ATOM 668 O O . ALA A 1 84 ? -3.818 -3.947 -3.946 1.00 41.41 84 ALA A O 1
ATOM 669 N N . ASP A 1 85 ? -2.756 -5.777 -4.710 1.00 42.28 85 ASP A N 1
ATOM 670 C CA . ASP A 1 85 ? -2.815 -6.524 -3.450 1.00 42.28 85 ASP A CA 1
ATOM 671 C C . ASP A 1 85 ? -1.585 -6.237 -2.561 1.00 42.28 85 ASP A C 1
ATOM 673 O O . ASP A 1 85 ? -1.724 -5.945 -1.378 1.00 42.28 85 ASP A O 1
ATOM 677 N N . MET A 1 86 ? -0.358 -6.247 -3.100 1.00 38.34 86 MET A N 1
ATOM 678 C CA . MET A 1 86 ? 0.859 -6.256 -2.268 1.00 38.34 86 MET A CA 1
ATOM 679 C C . MET A 1 86 ? 1.445 -4.869 -1.922 1.00 38.34 86 MET A C 1
ATOM 681 O O . MET A 1 86 ? 1.985 -4.703 -0.824 1.00 38.34 86 MET A O 1
ATOM 685 N N . ILE A 1 87 ? 1.332 -3.861 -2.801 1.00 46.34 87 ILE A N 1
ATOM 686 C CA . ILE A 1 87 ? 1.731 -2.470 -2.486 1.00 46.34 87 ILE A CA 1
ATOM 687 C C . ILE A 1 87 ? 0.622 -1.776 -1.701 1.00 46.34 87 ILE A C 1
ATOM 689 O O . ILE A 1 87 ? 0.926 -1.155 -0.685 1.00 46.34 87 ILE A O 1
ATOM 693 N N . GLY A 1 88 ? -0.645 -2.017 -2.061 1.00 54.75 88 GLY A N 1
ATOM 694 C CA . GLY A 1 88 ? -1.795 -1.610 -1.256 1.00 54.75 88 GLY A CA 1
ATOM 695 C C . GLY A 1 88 ? -1.673 -2.104 0.185 1.00 54.75 88 GLY A C 1
ATOM 696 O O . GLY A 1 88 ? -1.675 -1.300 1.104 1.00 54.75 88 GLY A O 1
ATOM 697 N N . VAL A 1 89 ? -1.446 -3.400 0.420 1.00 58.00 89 VAL A N 1
ATOM 698 C CA . VAL A 1 89 ? -1.302 -3.933 1.789 1.00 58.00 89 VAL A CA 1
ATOM 699 C C . VAL A 1 89 ? -0.098 -3.352 2.532 1.00 58.00 89 VAL A C 1
ATOM 701 O O . VAL A 1 89 ? -0.191 -3.138 3.740 1.00 58.00 89 VAL A O 1
ATOM 704 N N . LYS A 1 90 ? 1.033 -3.087 1.865 1.00 62.38 90 LYS A N 1
ATOM 705 C CA . LYS A 1 90 ? 2.208 -2.504 2.531 1.00 62.38 90 LYS A CA 1
ATOM 706 C C . LYS A 1 90 ? 1.967 -1.046 2.924 1.00 62.38 90 LYS A C 1
ATOM 708 O O . LYS A 1 90 ? 2.215 -0.706 4.076 1.00 62.38 90 LYS A O 1
ATOM 713 N N . GLU A 1 91 ? 1.436 -0.226 2.021 1.00 70.69 91 GLU A N 1
ATOM 714 C CA . GLU A 1 91 ? 1.064 1.160 2.326 1.00 70.69 91 GLU A CA 1
ATOM 715 C C . GLU A 1 91 ? -0.072 1.229 3.348 1.00 70.69 91 GLU A C 1
ATOM 717 O O . GLU A 1 91 ? -0.001 2.016 4.285 1.00 70.69 91 GLU A O 1
ATOM 722 N N . LEU A 1 92 ? -1.072 0.350 3.249 1.00 72.94 92 LEU A N 1
ATOM 723 C CA . LEU A 1 92 ? -2.144 0.232 4.237 1.00 72.94 92 LEU A CA 1
ATOM 724 C C . LEU A 1 92 ? -1.608 -0.203 5.592 1.00 72.94 92 LEU A C 1
ATOM 726 O O . LEU A 1 92 ? -2.122 0.238 6.607 1.00 72.94 92 LEU A O 1
ATOM 730 N N . ARG A 1 93 ? -0.570 -1.037 5.638 1.00 76.62 93 ARG A N 1
ATOM 731 C CA . ARG A 1 93 ? 0.062 -1.477 6.885 1.00 76.62 93 ARG A CA 1
ATOM 732 C C . ARG A 1 93 ? 0.970 -0.418 7.493 1.00 76.62 93 ARG A C 1
ATOM 734 O O . ARG A 1 93 ? 1.024 -0.322 8.717 1.00 76.62 93 ARG A O 1
ATOM 741 N N . ASP A 1 94 ? 1.671 0.363 6.680 1.00 78.81 94 ASP A N 1
ATOM 742 C CA . ASP A 1 94 ? 2.435 1.511 7.168 1.00 78.81 94 ASP A CA 1
ATOM 743 C C . ASP A 1 94 ? 1.493 2.637 7.624 1.00 78.81 94 ASP A C 1
ATOM 745 O O . ASP A 1 94 ? 1.693 3.179 8.709 1.00 78.81 94 ASP A O 1
ATOM 749 N N . ALA A 1 95 ? 0.398 2.889 6.900 1.00 77.88 95 ALA A N 1
ATOM 750 C CA . ALA A 1 95 ? -0.678 3.765 7.349 1.00 77.88 95 ALA A CA 1
ATOM 751 C C . ALA A 1 95 ? -1.315 3.231 8.638 1.00 77.88 95 ALA A C 1
ATOM 753 O O . ALA A 1 95 ? -1.389 3.954 9.617 1.00 77.88 95 ALA A O 1
ATOM 754 N N . PHE A 1 96 ? -1.679 1.950 8.711 1.00 81.75 96 PHE A N 1
ATOM 755 C CA . PHE A 1 96 ? -2.249 1.344 9.917 1.00 81.75 96 PHE A CA 1
ATOM 756 C C . PHE A 1 96 ? -1.339 1.531 11.136 1.00 81.75 96 PHE A C 1
ATOM 758 O O . PHE A 1 96 ? -1.816 1.899 12.201 1.00 81.75 96 PHE A O 1
ATOM 765 N N . ARG A 1 97 ? -0.020 1.371 10.972 1.00 82.81 97 ARG A N 1
ATOM 766 C CA . ARG A 1 97 ? 0.972 1.652 12.025 1.00 82.81 97 ARG A CA 1
ATOM 767 C C . ARG A 1 97 ? 1.085 3.125 12.399 1.00 82.81 97 ARG A C 1
ATOM 769 O O . ARG A 1 97 ? 1.484 3.433 13.514 1.00 82.81 97 ARG A O 1
ATOM 776 N N . GLU A 1 98 ? 0.810 4.035 11.474 1.00 82.50 98 GLU A N 1
ATOM 777 C CA . GLU A 1 98 ? 0.779 5.466 11.775 1.00 82.50 98 GLU A CA 1
ATOM 778 C C . GLU A 1 98 ? -0.459 5.836 12.609 1.00 82.50 98 GLU A C 1
ATOM 780 O O . GLU A 1 98 ? -0.410 6.765 13.420 1.00 82.50 98 GLU A O 1
ATOM 785 N N . PHE A 1 99 ? -1.552 5.086 12.444 1.00 82.88 99 PHE A N 1
ATOM 786 C CA . PHE A 1 99 ? -2.768 5.237 13.237 1.00 82.88 99 PHE A CA 1
ATOM 787 C C . PHE A 1 99 ? -2.632 4.539 14.598 1.00 82.88 99 PHE A C 1
ATOM 789 O O . PHE A 1 99 ? -2.866 5.179 15.623 1.00 82.88 99 PHE A O 1
ATOM 796 N N . ASP A 1 100 ? -2.205 3.274 14.620 1.00 85.56 100 ASP A N 1
ATOM 797 C CA . ASP A 1 100 ? -1.946 2.465 15.817 1.00 85.56 100 ASP A CA 1
ATOM 798 C C . ASP A 1 100 ? -0.672 2.939 16.541 1.00 85.56 100 ASP A C 1
ATOM 800 O O . ASP A 1 100 ? 0.435 2.418 16.379 1.00 85.56 100 ASP A O 1
ATOM 804 N N . SER A 1 101 ? -0.832 3.991 17.343 1.00 82.12 101 SER A N 1
ATOM 805 C CA . SER A 1 101 ? 0.267 4.622 18.077 1.00 82.12 101 SER A CA 1
ATOM 806 C C . SER A 1 101 ? 0.792 3.753 19.219 1.00 82.12 101 SER A C 1
ATOM 808 O O . SER A 1 101 ? 1.941 3.927 19.640 1.00 82.12 101 SER A O 1
ATOM 810 N N . ASN A 1 102 ? -0.042 2.864 19.760 1.00 85.12 102 ASN A N 1
ATOM 811 C CA . ASN A 1 102 ? 0.314 2.006 20.882 1.00 85.12 102 ASN A CA 1
ATOM 812 C C . ASN A 1 102 ? 0.916 0.650 20.430 1.00 85.12 102 ASN A C 1
ATOM 814 O O . ASN A 1 102 ? 1.647 0.026 21.207 1.00 85.12 102 ASN A O 1
ATOM 818 N N . GLY A 1 103 ? 0.699 0.252 19.172 1.00 84.25 103 GLY A N 1
ATOM 819 C CA . GLY A 1 103 ? 1.239 -0.954 18.550 1.00 84.25 103 GLY A CA 1
ATOM 820 C C . GLY A 1 103 ? 0.532 -2.251 18.955 1.00 84.25 103 GLY A C 1
ATOM 821 O O . GLY A 1 103 ? 1.158 -3.315 18.883 1.00 84.25 103 GLY A O 1
ATOM 822 N N . ASP A 1 104 ? -0.709 -2.186 19.439 1.00 85.81 104 ASP A N 1
ATOM 823 C CA . ASP A 1 104 ? -1.500 -3.342 19.876 1.00 85.81 104 ASP A CA 1
ATOM 824 C C . ASP A 1 104 ? -2.181 -4.084 18.715 1.00 85.81 104 ASP A C 1
ATOM 826 O O . ASP A 1 104 ? -2.761 -5.155 18.923 1.00 85.81 104 ASP A O 1
ATOM 830 N N . GLY A 1 105 ? -2.035 -3.574 17.488 1.00 84.00 105 GLY A N 1
ATOM 831 C CA . GLY A 1 105 ? -2.589 -4.163 16.278 1.00 84.00 105 GLY A CA 1
ATOM 832 C C . GLY A 1 105 ? -4.054 -3.808 16.033 1.00 84.00 105 GLY A C 1
ATOM 833 O O . GLY A 1 105 ? -4.656 -4.413 15.146 1.00 84.00 105 GLY A O 1
ATOM 834 N N . GLN A 1 106 ? -4.622 -2.866 16.790 1.00 88.62 106 GLN A N 1
ATOM 835 C CA . GLN A 1 106 ? -5.988 -2.363 16.663 1.00 88.62 106 GLN A CA 1
ATOM 836 C C . GLN A 1 106 ? -5.984 -0.833 16.776 1.00 88.62 106 GLN A C 1
ATOM 838 O O . GLN A 1 106 ? -5.265 -0.246 17.573 1.00 88.62 106 GLN A O 1
ATOM 843 N N . ILE A 1 107 ? -6.813 -0.149 15.991 1.00 88.19 107 ILE A N 1
ATOM 844 C CA . ILE A 1 107 ? -6.927 1.309 16.080 1.00 88.19 107 ILE A CA 1
ATOM 845 C C . ILE A 1 107 ? -8.086 1.642 17.014 1.00 88.19 107 ILE A C 1
ATOM 847 O O . ILE A 1 107 ? -9.256 1.430 16.687 1.00 88.19 107 ILE A O 1
ATOM 851 N N . SER A 1 108 ? -7.774 2.211 18.175 1.00 88.19 108 SER A N 1
ATOM 852 C CA . SER A 1 108 ? -8.795 2.728 19.083 1.00 88.19 108 SER A CA 1
ATOM 853 C C . SER A 1 108 ? -9.411 4.035 18.574 1.00 88.19 108 SER A C 1
ATOM 855 O O . SER A 1 108 ? -8.815 4.790 17.805 1.00 88.19 108 SER A O 1
ATOM 857 N N . LEU A 1 109 ? -10.593 4.393 19.084 1.00 84.38 109 LEU A N 1
ATOM 858 C CA . LEU A 1 109 ? -11.247 5.671 18.768 1.00 84.38 109 LEU A CA 1
ATOM 859 C C . LEU A 1 109 ? -10.349 6.898 19.056 1.00 84.38 109 LEU A C 1
ATOM 861 O O . LEU A 1 109 ? -10.418 7.914 18.359 1.00 84.38 109 LEU A O 1
ATOM 865 N N . ALA A 1 110 ? -9.500 6.818 20.086 1.00 85.38 110 ALA A N 1
ATOM 866 C CA . ALA A 1 110 ? -8.557 7.882 20.422 1.00 85.38 110 ALA A CA 1
ATOM 867 C C . ALA A 1 110 ? -7.448 8.018 19.364 1.00 85.38 110 ALA A C 1
ATOM 869 O O . ALA A 1 110 ? -7.125 9.136 18.959 1.00 85.38 110 ALA A O 1
ATOM 870 N N . GLU A 1 111 ? -6.921 6.892 18.892 1.00 88.50 111 GLU A N 1
ATOM 871 C CA . GLU A 1 111 ? -5.904 6.810 17.840 1.00 88.50 111 GLU A CA 1
ATOM 872 C C . GLU A 1 111 ? -6.449 7.246 16.485 1.00 88.50 111 GLU A C 1
ATOM 874 O O . GLU A 1 111 ? -5.863 8.116 15.841 1.00 88.50 111 GLU A O 1
ATOM 879 N N . LEU A 1 112 ? -7.634 6.758 16.109 1.00 84.06 112 LEU A N 1
ATOM 880 C CA . LEU A 1 112 ? -8.325 7.159 14.885 1.00 84.06 112 LEU A CA 1
ATOM 881 C C . LEU A 1 112 ? -8.526 8.677 14.839 1.00 84.06 112 LEU A C 1
ATOM 883 O O . LEU A 1 112 ? -8.268 9.320 13.822 1.00 84.06 112 LEU A O 1
ATOM 887 N N . ARG A 1 113 ? -8.934 9.280 15.962 1.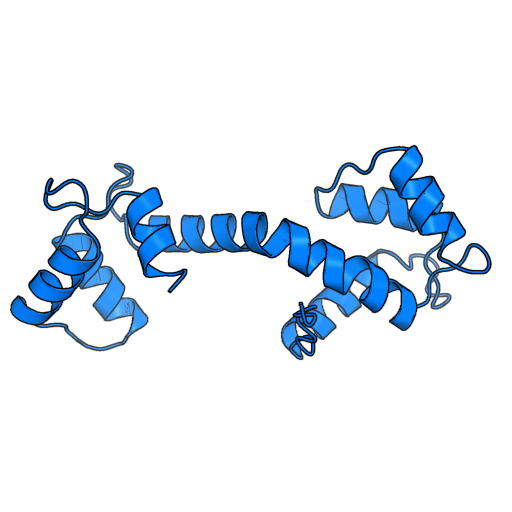00 82.88 113 ARG A N 1
ATOM 888 C CA . ARG A 1 113 ? -9.101 10.733 16.079 1.00 82.88 113 ARG A CA 1
ATOM 889 C C . ARG A 1 113 ? -7.794 11.486 15.863 1.00 82.88 113 ARG A C 1
ATOM 891 O O . ARG A 1 113 ? -7.787 12.541 15.222 1.00 82.88 113 ARG A O 1
ATOM 898 N N . GLU A 1 114 ? -6.712 11.008 16.467 1.00 84.38 114 GLU A N 1
ATOM 899 C CA . GLU A 1 114 ? -5.416 11.672 16.382 1.00 84.38 114 GLU A CA 1
ATOM 900 C C . GLU A 1 114 ? -4.826 11.559 14.972 1.00 84.38 114 GLU A C 1
ATOM 902 O O . GLU A 1 114 ? -4.334 12.553 14.430 1.00 84.38 114 GLU A O 1
ATOM 907 N N . ALA A 1 115 ? -4.959 10.388 14.353 1.00 80.94 115 ALA A N 1
ATOM 908 C CA . ALA A 1 115 ? -4.532 10.122 12.988 1.00 80.94 115 ALA A CA 1
ATOM 909 C C . ALA A 1 115 ? -5.337 10.930 11.960 1.00 80.94 115 ALA A C 1
ATOM 911 O O . ALA A 1 115 ? -4.753 11.631 11.136 1.00 80.94 115 ALA A O 1
ATOM 912 N N . MET A 1 116 ? -6.670 10.961 12.073 1.00 77.38 116 MET A N 1
ATOM 913 C CA . MET A 1 116 ? -7.532 11.781 11.207 1.00 77.38 116 MET A CA 1
ATOM 914 C C . MET A 1 116 ? -7.194 13.271 11.306 1.00 77.38 116 MET A C 1
ATOM 916 O O . MET A 1 116 ? -7.177 13.983 10.302 1.00 77.38 116 MET A O 1
ATOM 920 N N . LYS A 1 117 ? -6.844 13.748 12.507 1.00 80.06 117 LYS A N 1
ATOM 921 C CA . LYS A 1 117 ? -6.373 15.123 12.702 1.00 80.06 117 LYS A CA 1
ATOM 922 C C . LYS A 1 117 ? -5.037 15.385 12.001 1.00 80.06 117 LYS A C 1
ATOM 924 O O . LYS A 1 117 ? -4.853 16.486 11.483 1.00 80.06 117 LYS A O 1
ATOM 929 N N . LYS A 1 118 ? -4.108 14.423 12.006 1.00 74.81 118 LYS A N 1
ATOM 930 C CA . LYS A 1 118 ? -2.812 14.537 11.311 1.00 74.81 118 LYS A CA 1
ATOM 931 C C . LYS A 1 118 ? -2.983 14.512 9.790 1.00 74.81 118 LYS A C 1
ATOM 933 O O . LYS A 1 118 ? -2.380 15.342 9.120 1.00 74.81 118 LYS A O 1
ATOM 938 N N . LEU A 1 119 ? -3.842 13.634 9.272 1.00 68.81 119 LEU A N 1
ATOM 939 C CA . LEU A 1 119 ? -4.043 13.433 7.834 1.00 68.81 119 LEU A CA 1
ATOM 940 C C . LEU A 1 119 ? -4.909 14.509 7.181 1.00 68.81 119 LEU A C 1
ATOM 942 O O . LEU A 1 119 ? -4.520 15.095 6.176 1.00 68.81 119 LEU A O 1
ATOM 946 N N . MET A 1 120 ? -6.083 14.794 7.750 1.00 68.06 120 MET A N 1
ATOM 947 C CA . MET A 1 120 ? -7.037 15.742 7.161 1.00 68.06 120 MET A CA 1
ATOM 948 C C . MET A 1 120 ? -6.824 17.179 7.650 1.00 68.06 120 MET A C 1
ATOM 950 O O . MET A 1 120 ? -7.497 18.102 7.191 1.00 68.06 120 MET A O 1
ATOM 954 N N . GLY A 1 121 ? -5.936 17.393 8.628 1.00 69.25 121 GLY A N 1
ATOM 955 C CA . GLY A 1 121 ? -5.700 18.703 9.242 1.00 69.25 121 GLY A CA 1
ATOM 956 C C . GLY A 1 121 ? -6.913 19.278 9.989 1.00 69.25 121 GLY A C 1
ATOM 957 O O . GLY A 1 121 ? -6.859 20.409 10.479 1.00 69.25 121 GLY A O 1
ATOM 958 N N . GLN A 1 122 ? -8.008 18.520 10.096 1.00 70.62 122 GLN A N 1
ATOM 959 C CA . GLN A 1 122 ? -9.255 18.918 10.741 1.00 70.62 122 GLN A CA 1
ATOM 960 C C . GLN A 1 122 ? -9.528 18.063 11.975 1.00 70.62 122 GLN A C 1
ATOM 962 O O . GLN A 1 122 ? -9.292 16.859 12.004 1.00 70.62 122 GLN A O 1
ATOM 967 N N . GLN A 1 123 ? -10.044 18.705 13.024 1.00 75.56 123 GLN A N 1
ATOM 968 C CA . GLN A 1 123 ? -10.584 17.976 14.165 1.00 75.56 123 GLN A CA 1
ATOM 969 C C . GLN A 1 123 ? -11.985 17.492 13.820 1.00 75.56 123 GLN A C 1
ATOM 971 O O . GLN A 1 123 ? -12.917 18.294 13.799 1.00 75.56 123 GLN A O 1
ATOM 976 N N . LEU A 1 124 ? -12.117 16.187 13.609 1.00 77.06 124 LEU A N 1
ATOM 977 C CA . LEU A 1 124 ? -13.418 15.535 13.591 1.00 77.06 124 LEU A CA 1
ATOM 978 C C . LEU A 1 124 ? -14.048 15.620 14.984 1.00 77.06 124 LEU A C 1
ATOM 980 O O . LEU A 1 124 ? -13.382 15.437 16.014 1.00 77.06 124 LEU A O 1
ATOM 984 N N . ASN A 1 125 ? -15.339 15.927 15.019 1.00 81.94 125 ASN A N 1
ATOM 985 C CA . ASN A 1 125 ? -16.110 15.913 16.252 1.00 81.94 125 ASN A CA 1
ATOM 986 C C . ASN A 1 125 ? -16.478 14.478 16.630 1.00 81.94 125 ASN A C 1
ATOM 988 O O . ASN A 1 125 ? -16.534 13.596 15.781 1.00 81.94 125 ASN A O 1
ATOM 992 N N . GLN A 1 126 ? -16.815 14.260 17.904 1.00 80.69 126 GLN A N 1
ATOM 993 C CA . GLN A 1 126 ? -17.181 12.935 18.420 1.00 80.69 126 GLN A CA 1
ATOM 994 C C . GLN A 1 126 ? -18.228 12.225 17.546 1.00 80.69 126 GLN A C 1
ATOM 996 O O . GLN A 1 126 ? -18.086 11.048 17.268 1.00 80.69 126 GLN A O 1
ATOM 1001 N N . ARG A 1 127 ? -19.233 12.963 17.055 1.00 84.62 127 ARG A N 1
ATOM 1002 C CA . ARG A 1 127 ? -20.288 12.413 16.190 1.00 84.62 127 ARG A CA 1
ATOM 1003 C C . ARG A 1 127 ? -19.768 11.908 14.847 1.00 84.62 127 ARG A C 1
ATOM 1005 O O . ARG A 1 127 ? -20.226 10.875 14.398 1.00 84.62 127 ARG A O 1
ATOM 1012 N N . GLU A 1 128 ? -18.837 12.629 14.230 1.00 83.44 128 GLU A N 1
ATOM 1013 C CA . GLU A 1 128 ? -18.276 12.251 12.926 1.00 83.44 128 GLU A CA 1
ATOM 1014 C C . GLU A 1 128 ? -17.412 10.997 13.064 1.00 83.44 128 GLU A C 1
ATOM 1016 O O . GLU A 1 128 ? -17.455 10.115 12.218 1.00 83.44 128 GLU A O 1
ATOM 1021 N N . ILE A 1 129 ? -16.680 10.888 14.174 1.00 81.56 129 ILE A N 1
ATOM 1022 C CA . ILE A 1 129 ? -15.877 9.703 14.481 1.00 81.56 129 ILE A CA 1
ATOM 1023 C C . ILE A 1 129 ? -16.781 8.505 14.778 1.00 81.56 129 ILE A C 1
ATOM 1025 O O . ILE A 1 129 ? -16.516 7.424 14.273 1.00 81.56 129 ILE A O 1
ATOM 1029 N N . ASP A 1 130 ? -17.855 8.693 15.549 1.00 83.38 130 ASP A N 1
ATOM 1030 C CA . ASP A 1 130 ? -18.862 7.654 15.798 1.00 83.38 130 ASP A CA 1
ATOM 1031 C C . ASP A 1 130 ? -19.529 7.177 14.494 1.00 83.38 130 ASP A C 1
ATOM 1033 O O . ASP A 1 130 ? -19.789 5.987 14.348 1.00 83.38 130 ASP A O 1
ATOM 1037 N N . GLU A 1 131 ? -19.796 8.071 13.534 1.00 84.94 131 GLU A N 1
ATOM 1038 C CA . GLU A 1 131 ? -20.343 7.684 12.224 1.00 84.94 131 GLU A CA 1
ATOM 1039 C C . GLU A 1 131 ? -19.338 6.891 11.385 1.00 84.94 131 GLU A C 1
ATOM 1041 O O . GLU A 1 131 ? -19.708 5.857 10.835 1.00 84.94 131 GLU A O 1
ATOM 1046 N N . ILE A 1 132 ? -18.070 7.316 11.345 1.00 81.19 132 ILE A N 1
ATOM 1047 C CA . ILE A 1 132 ? -17.000 6.564 10.670 1.00 81.19 132 ILE A CA 1
ATOM 1048 C C . ILE A 1 132 ? -16.848 5.185 11.306 1.00 81.19 132 ILE A C 1
ATOM 1050 O O . ILE A 1 132 ? -16.806 4.184 10.600 1.00 81.19 132 ILE A O 1
ATOM 1054 N N . LEU A 1 133 ? -16.797 5.125 12.637 1.00 83.19 133 LEU A N 1
ATOM 1055 C CA . LEU A 1 133 ? -16.604 3.869 13.346 1.00 83.19 133 LEU A CA 1
ATOM 1056 C C . LEU A 1 133 ? -17.775 2.926 13.079 1.00 83.19 133 LEU A C 1
ATOM 1058 O O . LEU A 1 133 ? -17.558 1.771 12.768 1.00 83.19 133 LEU A O 1
ATOM 1062 N N . ARG A 1 134 ? -19.012 3.427 13.056 1.00 84.12 134 ARG A N 1
ATOM 1063 C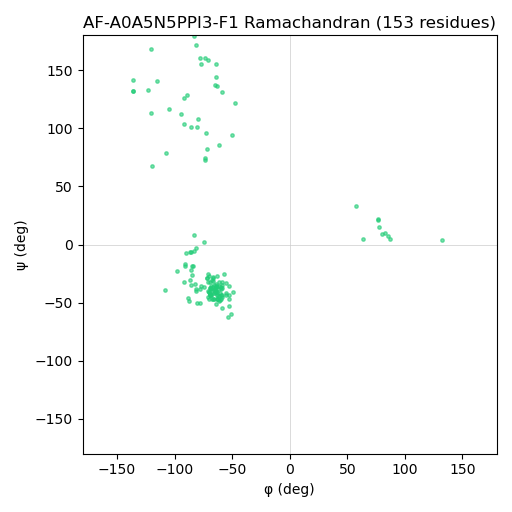 CA . ARG A 1 134 ? -20.192 2.613 12.736 1.00 84.12 134 ARG A CA 1
ATOM 1064 C C . ARG A 1 134 ? -20.201 2.042 11.315 1.00 84.12 134 ARG A C 1
ATOM 1066 O O . ARG A 1 134 ? -20.851 1.025 11.084 1.00 84.12 134 ARG A O 1
ATOM 1073 N N . ASP A 1 135 ? -19.542 2.712 10.377 1.00 82.44 135 ASP A N 1
ATOM 1074 C CA . ASP A 1 135 ? -19.430 2.259 8.990 1.00 82.44 135 ASP A CA 1
ATOM 1075 C C . ASP A 1 135 ? -18.262 1.279 8.773 1.00 82.44 135 ASP A C 1
ATOM 1077 O O . ASP A 1 135 ? -18.283 0.527 7.793 1.00 82.44 135 ASP A O 1
ATOM 1081 N N . VAL A 1 136 ? -17.258 1.290 9.658 1.00 81.81 136 VAL A N 1
ATOM 1082 C CA . VAL A 1 136 ? -15.996 0.541 9.512 1.00 81.81 136 VAL A CA 1
ATOM 1083 C C . VAL A 1 136 ? -15.893 -0.647 10.478 1.00 81.81 136 VAL A C 1
ATOM 1085 O O . VAL A 1 136 ? -15.441 -1.704 10.051 1.00 81.81 136 VAL A O 1
ATOM 1088 N N . ASP A 1 137 ? -16.354 -0.496 11.722 1.00 86.06 137 ASP A N 1
ATOM 1089 C CA . ASP A 1 137 ? -16.418 -1.528 12.769 1.00 86.06 137 ASP A CA 1
ATOM 1090 C C . ASP A 1 137 ? -17.534 -2.536 12.438 1.00 86.06 137 ASP A C 1
ATOM 1092 O O . ASP A 1 137 ? -18.728 -2.311 12.679 1.00 86.06 137 ASP A O 1
ATOM 1096 N N . LEU A 1 138 ? -17.149 -3.647 11.810 1.00 82.38 138 LEU A N 1
ATOM 1097 C CA . LEU A 1 138 ? -18.060 -4.710 11.389 1.00 82.38 138 LEU A CA 1
ATOM 1098 C C . LEU A 1 138 ? -18.304 -5.712 12.512 1.00 82.38 138 LEU A C 1
ATOM 1100 O O . LEU A 1 138 ? -19.362 -6.355 12.551 1.00 82.38 138 LEU A O 1
ATOM 1104 N N . ASN A 1 139 ? -17.307 -5.890 13.374 1.00 83.75 139 ASN A N 1
ATOM 1105 C CA . ASN A 1 139 ? -17.328 -6.877 14.439 1.00 83.75 139 ASN A CA 1
ATOM 1106 C C . ASN A 1 139 ? -18.042 -6.345 15.714 1.00 83.75 139 ASN A C 1
ATOM 1108 O O . ASN A 1 139 ? -18.543 -7.140 16.518 1.00 83.75 139 ASN A O 1
ATOM 1112 N N . GLY A 1 140 ? -18.198 -5.022 15.832 1.00 84.81 140 GLY A N 1
ATOM 1113 C CA . GLY A 1 140 ? -18.881 -4.301 16.903 1.00 84.81 140 GLY A CA 1
ATOM 1114 C C . GLY A 1 140 ? -18.085 -4.195 18.206 1.00 84.81 140 GLY A C 1
ATOM 1115 O O . GLY A 1 140 ? -18.705 -4.054 19.268 1.00 84.81 140 GLY A O 1
ATOM 1116 N N . ASP A 1 141 ? -16.760 -4.333 18.166 1.00 85.88 141 ASP A N 1
ATOM 1117 C CA . ASP A 1 141 ? -15.885 -4.298 19.341 1.00 85.88 141 ASP A CA 1
ATOM 1118 C C . ASP A 1 141 ? -15.445 -2.877 19.736 1.00 85.88 141 ASP A C 1
ATOM 1120 O O . ASP A 1 141 ? -14.903 -2.678 20.831 1.00 85.88 141 ASP A O 1
ATOM 1124 N N . GLY A 1 142 ? -15.778 -1.873 18.917 1.00 84.69 142 GLY A N 1
ATOM 1125 C CA . GLY A 1 142 ? -15.437 -0.475 19.152 1.00 84.69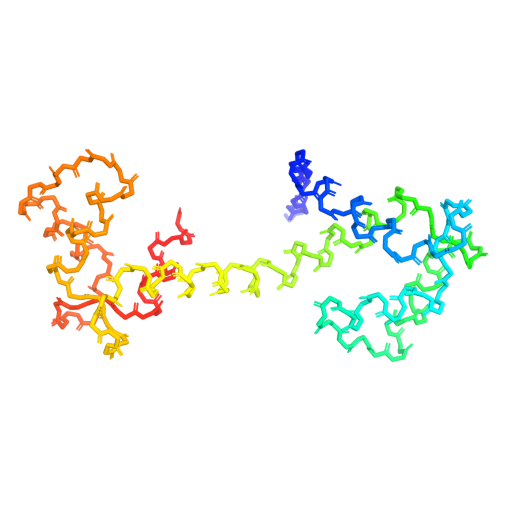 142 GLY A CA 1
ATOM 1126 C C . GLY A 1 142 ? -14.000 -0.108 18.767 1.00 84.69 142 GLY A C 1
ATOM 1127 O O . GLY A 1 142 ? -13.548 0.992 19.110 1.00 84.69 142 GLY A O 1
ATOM 1128 N N . LEU A 1 143 ? -13.285 -1.014 18.104 1.00 87.56 143 LEU A N 1
ATOM 1129 C CA . LEU A 1 143 ? -11.932 -0.868 17.584 1.00 87.56 143 LEU A CA 1
ATOM 1130 C C . LEU A 1 143 ? -11.961 -1.080 16.063 1.00 87.56 143 LEU A C 1
ATOM 1132 O O . LEU A 1 143 ? -12.983 -1.443 15.494 1.00 87.56 143 LEU A O 1
ATOM 1136 N N . VAL A 1 144 ? -10.857 -0.756 15.389 1.00 87.81 144 VAL A N 1
ATOM 1137 C CA . VAL A 1 144 ? -10.705 -1.028 13.953 1.00 87.81 144 VAL A CA 1
ATOM 1138 C C . VAL A 1 144 ? -9.495 -1.923 13.759 1.00 87.81 144 VAL A C 1
ATOM 1140 O O . VAL A 1 144 ? -8.358 -1.502 14.004 1.00 87.81 144 VAL A O 1
ATOM 1143 N N . ASP A 1 145 ? -9.731 -3.157 13.328 1.00 88.12 145 ASP A N 1
ATOM 1144 C CA . ASP A 1 145 ? -8.659 -4.090 12.998 1.00 88.12 145 ASP A CA 1
ATOM 1145 C C . ASP A 1 145 ? -8.089 -3.845 11.587 1.00 88.12 145 ASP A C 1
ATOM 1147 O O . ASP A 1 145 ? -8.573 -3.016 10.809 1.00 88.12 145 ASP A O 1
ATOM 1151 N N . PHE A 1 146 ? -6.992 -4.529 11.253 1.00 82.69 146 PHE A N 1
ATOM 1152 C CA . PHE A 1 146 ? -6.319 -4.336 9.967 1.00 82.69 146 PHE A CA 1
ATOM 1153 C C . PHE A 1 146 ? -7.230 -4.647 8.769 1.00 82.69 146 PHE A C 1
ATOM 1155 O O . PHE A 1 146 ? -7.163 -3.959 7.752 1.00 82.69 146 PHE A O 1
ATOM 1162 N N . GLU A 1 147 ? -8.089 -5.660 8.877 1.00 81.50 147 GLU A N 1
ATOM 1163 C CA . GLU A 1 147 ? -8.996 -6.080 7.808 1.00 81.50 147 GLU A CA 1
ATOM 1164 C C . GLU A 1 147 ? -10.097 -5.028 7.586 1.00 81.50 147 GLU A C 1
ATOM 1166 O O . GLU A 1 147 ? -10.405 -4.658 6.448 1.00 81.50 147 GLU A O 1
ATOM 1171 N N . GLU A 1 148 ? -10.626 -4.471 8.676 1.00 85.25 148 GLU A N 1
ATOM 1172 C CA . GLU A 1 148 ? -11.594 -3.369 8.662 1.00 85.25 148 GLU A CA 1
ATOM 1173 C C . GLU A 1 148 ? -10.988 -2.071 8.104 1.00 85.25 148 GLU A C 1
ATOM 1175 O O . GLU A 1 148 ? -11.601 -1.401 7.266 1.00 85.25 148 GLU A O 1
ATOM 1180 N N . PHE A 1 149 ? -9.745 -1.752 8.472 1.00 80.00 149 PHE A N 1
ATOM 1181 C CA . PHE A 1 149 ? -9.011 -0.601 7.940 1.00 80.00 149 PHE A CA 1
ATOM 1182 C C . PHE A 1 149 ? -8.753 -0.713 6.431 1.00 80.00 149 PHE A C 1
ATOM 1184 O O . PHE A 1 149 ? -8.957 0.248 5.684 1.00 80.00 149 PHE A O 1
ATOM 1191 N N . VAL A 1 150 ? -8.345 -1.894 5.957 1.00 77.44 150 VAL A N 1
ATOM 1192 C CA . VAL A 1 150 ? -8.166 -2.163 4.520 1.00 77.44 150 VAL A CA 1
ATOM 1193 C C . VAL A 1 150 ? -9.484 -1.943 3.781 1.00 77.44 150 VAL A C 1
ATOM 1195 O O . VAL A 1 150 ? -9.517 -1.294 2.735 1.00 77.44 150 VAL A O 1
ATOM 1198 N N . ARG A 1 151 ? -10.596 -2.416 4.350 1.00 74.00 151 ARG A N 1
ATOM 1199 C CA . ARG A 1 151 ? -11.928 -2.250 3.765 1.00 74.00 151 ARG A CA 1
ATOM 1200 C C . ARG A 1 151 ? -12.380 -0.789 3.716 1.00 74.00 151 ARG A C 1
ATOM 1202 O O . ARG A 1 151 ? -13.049 -0.405 2.758 1.00 74.00 151 ARG A O 1
ATOM 1209 N N . MET A 1 152 ? -12.010 0.013 4.715 1.00 74.62 152 MET A N 1
ATOM 1210 C CA . MET A 1 152 ? -12.254 1.458 4.736 1.00 74.62 152 MET A CA 1
ATOM 1211 C C . MET A 1 152 ? -11.529 2.170 3.586 1.00 74.62 152 MET A C 1
ATOM 1213 O O . MET A 1 152 ? -12.121 3.022 2.929 1.00 74.62 152 MET A O 1
ATOM 1217 N N . MET A 1 153 ? -10.267 1.815 3.335 1.00 69.00 153 MET A N 1
ATOM 1218 C CA . MET A 1 153 ? -9.424 2.464 2.322 1.00 69.00 153 MET A CA 1
ATOM 1219 C C . MET A 1 153 ? -9.621 1.916 0.901 1.00 69.00 153 MET A C 1
ATOM 1221 O O . MET A 1 153 ? -9.262 2.577 -0.068 1.00 69.00 153 MET A O 1
ATOM 1225 N N . SER A 1 154 ? -10.192 0.719 0.760 1.00 59.44 154 SER A N 1
ATOM 1226 C CA . SER A 1 154 ? -10.455 0.068 -0.533 1.00 59.44 154 SER A CA 1
ATOM 1227 C C . SER A 1 154 ? -11.762 0.529 -1.206 1.00 59.44 154 SER A C 1
ATOM 1229 O O . SER A 1 154 ? -12.199 -0.098 -2.177 1.00 59.44 154 SER A O 1
ATOM 1231 N N . ARG A 1 155 ? -12.430 1.559 -0.679 1.00 49.47 155 ARG A N 1
ATOM 1232 C CA . ARG A 1 155 ? -13.780 1.963 -1.090 1.00 49.47 155 ARG A CA 1
ATOM 1233 C C . ARG A 1 155 ? -13.810 3.194 -1.987 1.00 49.47 155 ARG A C 1
ATOM 1235 O O . ARG A 1 155 ? -12.987 4.107 -1.774 1.00 49.47 155 ARG A O 1
#

InterPro domains:
  IPR002048 EF-hand domain [PF13499] (16-75)
  IPR002048 EF-hand domain [PF13499] (90-154)
  IPR002048 EF-hand domain [PS50222] (13-48)
  IPR002048 EF-hand domain [PS50222] (87-122)
  IPR002048 EF-hand domain [PS50222] (124-155)
  IPR002048 EF-hand domain [SM00054] (17-45)
  IPR002048 EF-hand domain [SM00054] (91-119)
  IPR002048 EF-hand domain [SM00054] (128-155)
  IPR002048 EF-hand domain [cd00051] (91-154)
  IPR011992 EF-hand domain pair [SSF47473] (11-153)
  IPR018247 EF-Hand 1, calcium-binding site [PS00018] (26-38)
  IPR018247 EF-Hand 1, calcium-binding site [PS00018] (100-112)
  IPR018247 EF-Hand 1, calcium-binding site [PS00018] (137-149)
  IPR043582 Calcium binding protein 1/2/4/5 [PTHR45917] (5-155)

Secondary structure (DSSP, 8-state):
--------PPPHHHHHHHHHHHHHH-TT-SS-EEHHHHHHHHHHTT----HHHHHHHHHHSTTSEE-HHHHHHHHHHHHHHHHHHHHHHHHHHHHHHHH-SS-SSSEEHHHHHHHHHHHHSS---HHHHHHHHHHH-SS-SSEE-HHHHHHHHT-

pLDDT: mean 70.66, std 13.42, range [31.84, 88.62]

Mean predicted aligned error: 15.38 Å

Organism: Pangasianodon hypophthalmus (NCBI:txid310915)

Radius of gyration: 20.88 Å; Cα contacts (8 Å, |Δi|>4): 119; chains: 1; bounding box: 46×40×51 Å

Nearest PDB structures (foldseek):
  3ox5-assembly4_D  TM=5.084E-01  e=4.335E-15  Homo sapiens
  3ox6-assembly1_A  TM=5.101E-01  e=5.157E-15  Homo sapiens
  3ox6-assembly4_D  TM=5.189E-01  e=2.323E-14  Homo sapiens
  3ox6-assembly6_F  TM=5.007E-01  e=2.461E-14  Homo sapiens
  8rx8-assembly1_A  TM=4.536E-01  e=7.348E-10  Arabidopsis thaliana

Solvent-accessible surface area (backbone atoms only — not comparable to full-atom values): 9064 Å² total; per-residue (Å²): 142,77,88,82,77,82,85,67,80,75,49,73,66,56,49,50,50,54,48,53,50,49,56,68,52,21,76,85,66,78,66,43,33,39,63,68,44,48,56,53,44,39,44,71,76,71,38,83,78,51,74,64,55,54,47,51,56,46,65,72,39,88,79,59,53,37,39,67,68,55,45,45,66,56,45,46,56,50,43,55,66,53,31,61,58,54,49,45,50,49,53,49,48,54,49,48,52,64,30,23,77,86,68,81,71,48,31,40,66,70,30,50,52,53,35,45,28,68,74,70,72,43,83,75,51,74,67,59,49,52,53,52,44,67,76,40,33,83,87,70,80,74,44,37,42,68,70,36,49,50,57,61,70,75,106